Protein AF-A0A1F3ZSY6-F1 (afdb_monomer)

Solvent-accessible surface area (backbone atoms only — not comparable to full-atom values): 5592 Å² total; per-residue (Å²): 133,85,74,79,76,76,82,78,62,96,86,62,92,78,88,78,74,61,60,50,52,45,72,78,34,54,44,35,18,53,43,54,86,69,20,76,82,30,72,96,40,52,42,78,93,42,54,39,64,64,46,76,44,82,45,77,48,73,50,78,54,101,90,50,72,50,77,51,56,27,35,37,38,30,80,47,30,53,48,86,44,66,46,77,45,77,44,82,131

Structure (mmCIF, N/CA/C/O backbone):
data_AF-A0A1F3ZSY6-F1
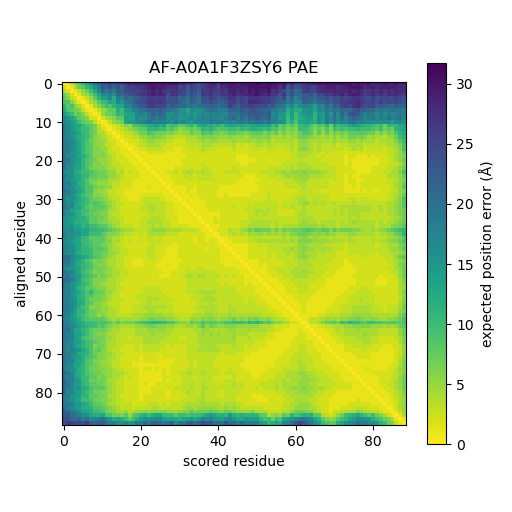#
_entry.id   AF-A0A1F3ZSY6-F1
#
loop_
_atom_site.group_PDB
_atom_site.id
_atom_site.type_symbol
_atom_site.label_atom_id
_atom_site.label_alt_id
_atom_site.label_comp_id
_atom_site.label_asym_id
_atom_site.label_entity_id
_atom_site.label_seq_id
_atom_site.pdbx_PDB_ins_code
_atom_site.Cartn_x
_atom_site.Cartn_y
_atom_site.Cartn_z
_atom_site.occupancy
_atom_site.B_iso_or_equiv
_atom_site.auth_seq_id
_atom_site.auth_comp_id
_atom_site.auth_asym_id
_atom_si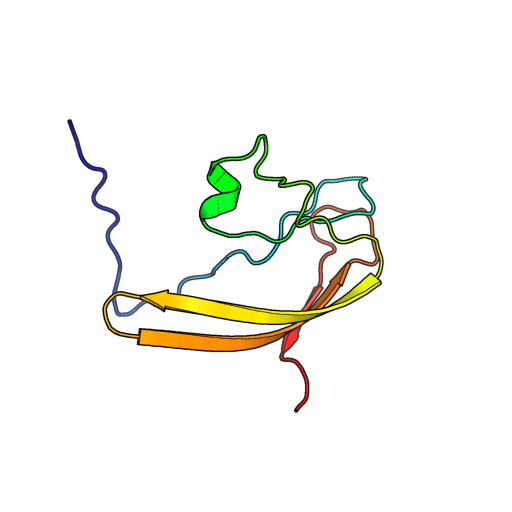te.auth_atom_id
_atom_site.pdbx_PDB_model_num
ATOM 1 N N . MET A 1 1 ? 29.849 15.556 0.483 1.00 41.41 1 MET A N 1
ATOM 2 C CA . MET A 1 1 ? 28.484 14.990 0.499 1.00 41.41 1 MET A CA 1
ATOM 3 C C . MET A 1 1 ? 28.617 13.486 0.325 1.00 41.41 1 MET A C 1
ATOM 5 O O . MET A 1 1 ? 28.936 13.049 -0.770 1.00 41.41 1 MET A O 1
ATOM 9 N N . ASN A 1 2 ? 28.493 12.708 1.403 1.00 41.19 2 ASN A N 1
ATOM 10 C CA . ASN A 1 2 ? 28.500 11.247 1.307 1.00 41.19 2 ASN A CA 1
ATOM 11 C C . ASN A 1 2 ? 27.152 10.811 0.737 1.00 41.19 2 ASN A C 1
ATOM 13 O O . ASN A 1 2 ? 26.161 10.760 1.465 1.00 41.19 2 ASN A O 1
ATOM 17 N N . ALA A 1 3 ? 27.109 10.535 -0.566 1.00 49.72 3 ALA A N 1
ATOM 18 C CA . ALA A 1 3 ? 26.046 9.722 -1.130 1.00 49.72 3 ALA A CA 1
ATOM 19 C C . ALA A 1 3 ? 26.050 8.399 -0.355 1.00 49.72 3 ALA A C 1
ATOM 21 O O . ALA A 1 3 ? 27.032 7.658 -0.406 1.00 49.72 3 ALA A O 1
ATOM 22 N N . ARG A 1 4 ? 24.996 8.137 0.428 1.00 47.12 4 ARG A N 1
ATOM 23 C CA . ARG A 1 4 ? 24.743 6.793 0.949 1.00 47.12 4 ARG A CA 1
ATOM 24 C C . ARG A 1 4 ? 24.628 5.900 -0.276 1.00 47.12 4 ARG A C 1
ATOM 26 O O . ARG A 1 4 ? 23.642 5.974 -1.002 1.00 47.12 4 ARG A O 1
ATOM 33 N N . LYS A 1 5 ? 25.681 5.134 -0.536 1.00 48.81 5 LYS A N 1
ATOM 34 C CA . LYS A 1 5 ? 25.663 4.056 -1.507 1.00 48.81 5 LYS A CA 1
ATOM 35 C C . LYS A 1 5 ? 24.639 3.065 -0.963 1.00 48.81 5 LYS A C 1
ATOM 37 O O . LYS A 1 5 ? 24.865 2.452 0.073 1.00 48.81 5 LYS A O 1
ATOM 42 N N . VAL A 1 6 ? 23.452 3.060 -1.557 1.00 57.16 6 VAL A N 1
ATOM 43 C CA . VAL A 1 6 ? 22.487 1.990 -1.332 1.00 57.16 6 VAL A CA 1
ATOM 44 C C . VAL A 1 6 ? 23.093 0.812 -2.072 1.00 57.16 6 VAL A C 1
ATOM 46 O O . VAL A 1 6 ? 23.135 0.819 -3.302 1.00 57.16 6 VAL A O 1
ATOM 49 N N . ASP A 1 7 ? 23.702 -0.109 -1.334 1.00 55.62 7 ASP A N 1
ATOM 50 C CA . ASP A 1 7 ? 24.184 -1.352 -1.915 1.00 55.62 7 ASP A CA 1
ATOM 51 C C . ASP A 1 7 ? 22.939 -2.145 -2.329 1.00 55.62 7 ASP A C 1
ATOM 53 O O . ASP A 1 7 ? 22.196 -2.650 -1.498 1.00 55.62 7 ASP A O 1
ATOM 57 N N . ILE A 1 8 ? 22.641 -2.138 -3.630 1.00 59.44 8 ILE A N 1
ATOM 58 C CA . ILE A 1 8 ? 21.580 -2.957 -4.215 1.00 59.44 8 ILE A CA 1
ATOM 59 C C . ILE A 1 8 ? 22.210 -4.315 -4.504 1.00 59.44 8 ILE A C 1
ATOM 61 O O . ILE A 1 8 ? 23.037 -4.445 -5.412 1.00 59.44 8 ILE A O 1
ATOM 65 N N . HIS A 1 9 ? 21.849 -5.319 -3.714 1.00 64.00 9 HIS A N 1
ATOM 66 C CA . HIS A 1 9 ? 22.343 -6.679 -3.878 1.00 64.00 9 HIS A CA 1
ATOM 67 C C . HIS A 1 9 ? 21.513 -7.391 -4.952 1.00 64.00 9 HIS A C 1
ATOM 69 O O . HIS A 1 9 ? 20.376 -7.783 -4.728 1.00 64.00 9 HIS A O 1
ATOM 75 N N . SER A 1 10 ? 22.083 -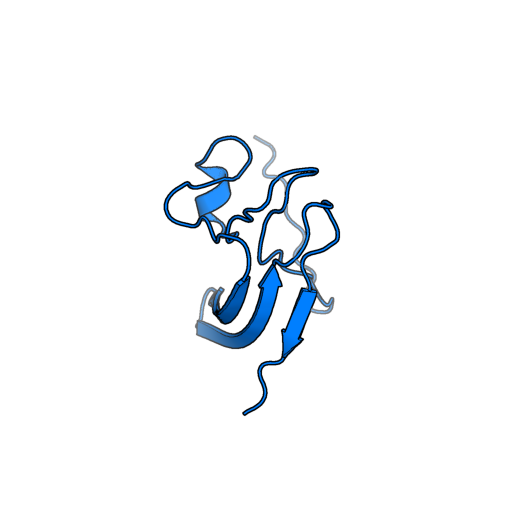7.587 -6.145 1.00 60.81 10 SER A N 1
ATOM 76 C CA . SER A 1 10 ? 21.396 -8.177 -7.312 1.00 60.81 10 SER A CA 1
ATOM 77 C C . SER A 1 10 ? 20.975 -9.649 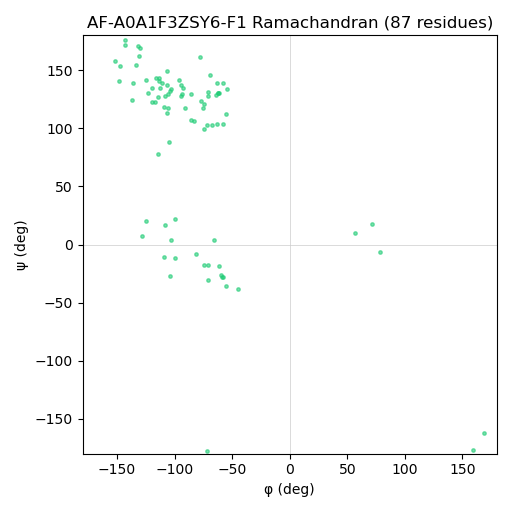-7.162 1.00 60.81 10 SER A C 1
ATOM 79 O O . SER A 1 10 ? 20.507 -10.249 -8.128 1.00 60.81 10 SER A O 1
ATOM 81 N N . HIS A 1 11 ? 21.183 -10.251 -5.991 1.00 69.69 11 HIS A N 1
ATOM 82 C CA . HIS A 1 11 ? 20.945 -11.669 -5.714 1.00 69.69 11 HIS A CA 1
ATOM 83 C C . HIS A 1 11 ? 20.074 -11.903 -4.475 1.00 69.69 11 HIS A C 1
ATOM 85 O O . HIS A 1 11 ? 19.932 -13.051 -4.059 1.00 69.69 11 HIS A O 1
ATOM 91 N N . GLU A 1 12 ? 19.518 -10.845 -3.887 1.00 74.69 12 GLU A N 1
ATOM 92 C CA . GLU A 1 12 ? 18.694 -10.935 -2.683 1.00 74.69 12 GLU A CA 1
ATOM 93 C C . GLU A 1 12 ? 17.248 -10.548 -2.993 1.00 74.69 12 GLU A C 1
ATOM 95 O O . GLU A 1 12 ? 16.980 -9.639 -3.783 1.00 74.69 12 GLU A O 1
ATOM 100 N N . ASP A 1 13 ? 16.315 -11.273 -2.377 1.00 78.94 13 ASP A N 1
ATOM 101 C CA . ASP A 1 13 ? 14.902 -10.931 -2.430 1.00 78.94 13 ASP A CA 1
ATOM 102 C C . ASP A 1 13 ? 14.654 -9.717 -1.532 1.00 78.94 13 ASP A C 1
ATOM 104 O O . ASP A 1 13 ? 14.883 -9.757 -0.323 1.00 78.94 13 ASP A O 1
ATOM 108 N N . GLU A 1 14 ? 14.148 -8.642 -2.129 1.00 78.44 14 GLU A N 1
ATOM 109 C CA . GLU A 1 14 ? 13.820 -7.405 -1.428 1.00 78.44 14 GLU A CA 1
ATOM 110 C C . GLU A 1 14 ? 12.309 -7.279 -1.234 1.00 78.44 14 GLU A C 1
ATOM 112 O O . GLU A 1 14 ? 11.513 -7.440 -2.167 1.00 78.44 14 GLU A O 1
ATOM 117 N N . TYR A 1 15 ? 11.900 -6.945 -0.011 1.00 80.94 15 TYR A N 1
ATOM 118 C CA . TYR A 1 15 ? 10.498 -6.688 0.300 1.00 80.94 15 TYR A CA 1
ATOM 119 C C . TYR A 1 15 ? 10.142 -5.235 -0.009 1.00 80.94 15 TYR A C 1
ATOM 121 O O . TYR A 1 15 ? 10.788 -4.301 0.461 1.00 80.94 15 TYR A O 1
ATOM 129 N N . ILE A 1 16 ? 9.054 -5.037 -0.753 1.00 83.94 16 ILE A N 1
ATOM 130 C CA . ILE A 1 16 ? 8.524 -3.709 -1.073 1.00 83.94 16 ILE A CA 1
ATOM 131 C C . ILE A 1 16 ? 7.259 -3.470 -0.249 1.00 83.94 16 ILE A C 1
ATOM 133 O O . ILE A 1 16 ? 6.338 -4.287 -0.246 1.00 83.94 16 ILE A O 1
ATOM 137 N N . ALA A 1 17 ? 7.194 -2.328 0.436 1.00 87.62 17 ALA A N 1
ATOM 138 C CA . ALA A 1 17 ? 5.987 -1.909 1.137 1.00 87.62 17 ALA A CA 1
ATOM 139 C C . ALA A 1 17 ? 4.895 -1.500 0.134 1.00 87.62 17 ALA A C 1
ATOM 141 O O . ALA A 1 17 ? 5.149 -0.705 -0.768 1.00 87.62 17 ALA A O 1
ATOM 142 N N . LEU A 1 18 ? 3.675 -2.014 0.313 1.00 90.25 18 LEU A N 1
ATOM 143 C CA . LEU A 1 18 ? 2.527 -1.698 -0.552 1.00 90.25 18 LEU A CA 1
ATOM 144 C C . LEU A 1 18 ? 1.537 -0.720 0.088 1.00 90.25 18 LEU A C 1
ATOM 146 O O . LEU A 1 18 ? 0.840 0.010 -0.614 1.00 90.25 18 LEU A O 1
ATOM 150 N N . ALA A 1 19 ? 1.466 -0.697 1.418 1.00 94.31 19 ALA A N 1
ATOM 151 C CA . ALA A 1 19 ? 0.555 0.163 2.156 1.00 94.31 19 ALA A CA 1
ATOM 152 C C . ALA A 1 19 ? 1.109 0.517 3.540 1.00 94.31 19 ALA A C 1
ATOM 154 O O . ALA A 1 19 ? 1.929 -0.205 4.109 1.00 94.31 19 ALA A O 1
ATOM 155 N N . VAL A 1 20 ? 0.610 1.619 4.094 1.00 95.50 20 VAL A N 1
ATOM 156 C CA . VAL A 1 20 ? 0.877 2.088 5.453 1.00 95.50 20 VAL A CA 1
ATOM 157 C C . VAL A 1 20 ? -0.417 2.027 6.259 1.00 95.50 20 VAL A C 1
ATOM 159 O O . VAL A 1 20 ? -1.443 2.579 5.853 1.00 95.50 20 VAL A O 1
ATOM 162 N N . LYS A 1 21 ? -0.365 1.362 7.415 1.00 97.38 21 LYS A N 1
ATOM 163 C CA . LYS A 1 21 ? -1.468 1.241 8.373 1.00 97.38 21 LYS A CA 1
ATOM 164 C C . LYS A 1 21 ? -1.051 1.835 9.711 1.00 97.38 21 LYS A C 1
ATOM 166 O O . LYS A 1 21 ? 0.038 1.542 10.205 1.00 97.38 21 LYS A O 1
ATOM 171 N N . TYR A 1 22 ? -1.927 2.629 10.316 1.00 96.94 22 TYR A N 1
ATOM 172 C CA . TYR A 1 22 ? -1.709 3.170 11.655 1.00 96.94 22 TYR A CA 1
ATOM 173 C C . TYR A 1 22 ? -2.592 2.471 12.672 1.00 96.94 22 TYR A C 1
ATOM 175 O O . TYR A 1 22 ? -3.697 2.030 12.370 1.00 96.94 22 TYR A O 1
ATOM 183 N N . GLU A 1 23 ? -2.077 2.396 13.895 1.00 97.81 23 GLU A N 1
ATOM 184 C CA . GLU A 1 23 ? -2.794 1.812 15.020 1.00 97.81 23 GLU A CA 1
ATOM 185 C C . GLU A 1 23 ? -4.077 2.599 15.307 1.00 97.81 23 GLU A C 1
ATOM 187 O O . GLU A 1 23 ? -4.052 3.826 15.412 1.00 97.81 23 GLU A O 1
ATOM 192 N N . GLY A 1 24 ? -5.194 1.888 15.436 1.00 97.88 24 GLY A N 1
ATOM 193 C CA . GLY A 1 24 ? -6.498 2.460 15.761 1.00 97.88 24 GLY A CA 1
ATOM 194 C C . GLY A 1 24 ? -7.227 3.127 14.591 1.00 97.88 24 GLY A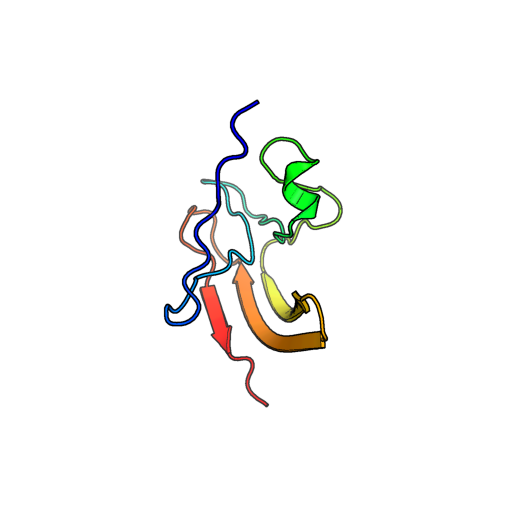 C 1
ATOM 195 O O . GLY A 1 24 ? -8.391 3.487 14.758 1.00 97.88 24 GLY A O 1
ATOM 196 N N . GLN A 1 25 ? -6.609 3.269 13.414 1.00 97.00 25 GLN A N 1
ATOM 197 C CA . GLN A 1 25 ? -7.249 3.911 12.260 1.00 97.00 25 GLN A CA 1
ATOM 198 C C . GLN A 1 25 ? -7.949 2.883 11.362 1.00 97.00 25 GLN A C 1
ATOM 200 O O . GLN A 1 25 ? -7.366 1.835 11.075 1.00 97.00 25 GLN A O 1
ATOM 205 N N . PRO A 1 26 ? -9.188 3.133 10.902 1.00 97.31 26 PRO A N 1
ATOM 206 C CA . PRO A 1 26 ? -9.874 2.236 9.973 1.00 97.31 26 PRO A CA 1
ATOM 207 C C . PRO A 1 26 ? -9.271 2.272 8.565 1.00 97.31 26 PRO A C 1
ATOM 209 O O . PRO A 1 26 ? -9.271 1.253 7.877 1.00 97.31 26 PRO A O 1
ATOM 212 N N . GLU A 1 27 ? -8.713 3.398 8.137 1.00 97.69 27 GLU A N 1
ATOM 213 C CA . GLU A 1 27 ? -8.056 3.539 6.844 1.00 97.69 27 GLU A CA 1
ATOM 214 C C . GLU A 1 27 ? -6.640 2.941 6.807 1.00 97.69 27 GLU A C 1
ATOM 216 O O . GLU A 1 27 ? -5.991 2.722 7.834 1.00 97.69 27 GLU A O 1
ATOM 221 N N . CYS A 1 28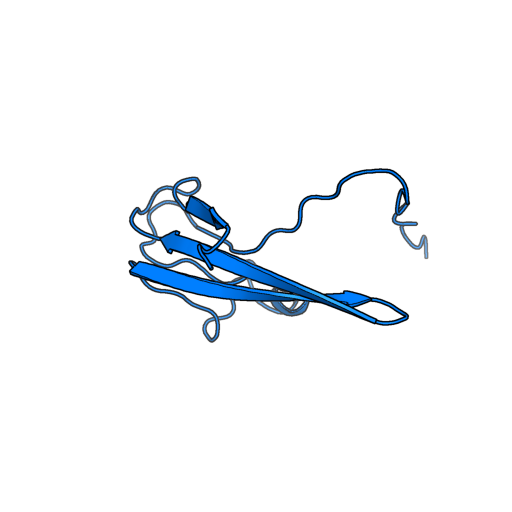 ? -6.158 2.700 5.593 1.00 97.31 28 CYS A N 1
ATOM 222 C CA . CYS A 1 28 ? -4.741 2.588 5.269 1.00 97.31 28 CYS A CA 1
ATOM 223 C C . CYS A 1 28 ? -4.422 3.487 4.066 1.00 97.31 28 CYS A C 1
ATOM 225 O O . CYS A 1 28 ? -5.323 3.995 3.398 1.00 97.31 28 CYS A O 1
ATOM 227 N N . PHE A 1 29 ? -3.144 3.684 3.769 1.00 97.06 29 PHE A N 1
ATOM 228 C CA . PHE A 1 29 ? -2.692 4.508 2.646 1.00 97.06 29 PHE A CA 1
ATOM 229 C C . PHE A 1 29 ? -1.812 3.673 1.727 1.00 97.06 29 PHE A C 1
ATOM 231 O O . PHE A 1 29 ? -0.895 3.014 2.214 1.00 97.06 29 PHE A O 1
ATOM 238 N N . ILE A 1 30 ? -2.069 3.682 0.417 1.00 95.31 30 ILE A N 1
ATOM 239 C CA . ILE A 1 30 ? -1.170 3.017 -0.536 1.00 95.31 30 ILE A CA 1
ATOM 240 C C . ILE A 1 30 ? 0.198 3.700 -0.507 1.00 95.31 30 ILE A C 1
ATOM 242 O O . ILE A 1 30 ? 0.298 4.927 -0.411 1.00 95.31 30 ILE A O 1
ATOM 246 N N . PHE A 1 31 ? 1.246 2.883 -0.560 1.00 93.50 31 PHE A N 1
ATOM 247 C CA . PHE A 1 31 ? 2.623 3.338 -0.493 1.00 93.50 31 PHE A CA 1
ATOM 248 C C . PHE A 1 31 ? 3.282 3.328 -1.874 1.00 93.50 31 PHE A C 1
ATOM 250 O O .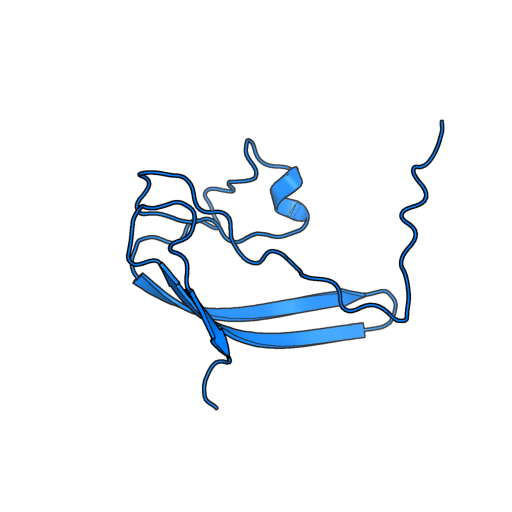 PHE A 1 31 ? 3.192 2.353 -2.619 1.00 93.50 31 PHE A O 1
ATOM 257 N N . SER A 1 32 ? 3.979 4.414 -2.192 1.00 91.44 32 SER A N 1
ATOM 258 C CA . SER A 1 32 ? 4.871 4.534 -3.343 1.00 91.44 32 SER A CA 1
ATOM 259 C C . SER A 1 32 ? 6.089 5.383 -2.965 1.00 91.44 32 SER A C 1
ATOM 261 O O . SER A 1 32 ? 6.164 5.954 -1.875 1.00 91.44 32 SER A O 1
ATOM 263 N N . ASN A 1 33 ? 7.052 5.520 -3.876 1.00 90.31 33 ASN A N 1
ATOM 264 C CA . ASN A 1 33 ? 8.172 6.448 -3.700 1.00 90.31 33 ASN A CA 1
ATOM 265 C C . ASN A 1 33 ? 7.714 7.913 -3.552 1.00 90.31 33 ASN A C 1
ATOM 267 O O . ASN A 1 33 ? 8.394 8.710 -2.911 1.00 90.31 33 ASN A O 1
ATOM 271 N N . GLU A 1 34 ? 6.558 8.280 -4.100 1.00 91.56 34 GLU A N 1
ATOM 272 C CA . GLU A 1 34 ? 5.989 9.614 -3.919 1.00 91.56 34 GLU A CA 1
ATOM 273 C C . GLU A 1 34 ? 5.399 9.811 -2.510 1.00 91.56 34 GLU A C 1
ATOM 275 O O . GLU A 1 34 ? 5.267 10.948 -2.059 1.00 91.56 34 GLU A O 1
ATOM 280 N N . SER A 1 35 ? 5.128 8.741 -1.746 1.00 92.62 35 SER A N 1
ATOM 281 C CA . SER A 1 35 ? 4.672 8.851 -0.351 1.00 92.62 35 SER A CA 1
ATOM 282 C C . SER A 1 35 ? 5.672 9.605 0.530 1.00 92.62 35 SER A C 1
ATOM 284 O O . SER A 1 35 ? 5.257 10.276 1.472 1.00 92.62 35 SER A O 1
ATOM 286 N N . TYR A 1 36 ? 6.973 9.576 0.213 1.00 90.62 36 TYR A N 1
ATOM 287 C CA . TYR A 1 36 ? 7.992 10.356 0.931 1.00 90.62 36 TYR A CA 1
ATOM 288 C C . TYR A 1 36 ? 7.776 11.876 0.861 1.00 90.62 36 TYR A C 1
ATOM 290 O O . TYR A 1 36 ? 8.314 12.601 1.696 1.00 90.62 36 TYR A O 1
ATOM 298 N N . LEU A 1 37 ? 6.981 12.360 -0.097 1.00 94.19 37 LEU A N 1
ATOM 299 C CA . LEU A 1 37 ? 6.639 13.776 -0.252 1.00 94.19 37 LEU A CA 1
ATOM 300 C C . LEU A 1 37 ? 5.500 14.221 0.682 1.00 94.19 37 LEU A C 1
ATOM 302 O O . LEU A 1 37 ? 5.216 15.414 0.780 1.00 94.19 37 LEU A O 1
ATOM 306 N N . HIS A 1 38 ? 4.852 13.283 1.377 1.00 92.38 38 HIS A N 1
ATOM 307 C CA . HIS A 1 38 ? 3.713 13.541 2.253 1.00 92.38 38 HIS A CA 1
ATOM 308 C C . HIS A 1 38 ? 4.060 13.269 3.720 1.00 92.38 38 HIS A C 1
ATOM 310 O O . HIS A 1 38 ? 4.779 12.325 4.057 1.00 92.38 38 HIS A O 1
ATOM 316 N N . GLY A 1 39 ? 3.509 14.089 4.619 1.00 92.25 39 GLY A N 1
ATOM 317 C CA . GLY A 1 39 ? 3.660 13.904 6.061 1.00 92.25 39 GLY A CA 1
ATOM 318 C C . GLY A 1 39 ? 3.229 12.501 6.494 1.00 92.25 39 GLY A C 1
ATOM 319 O O . GLY A 1 39 ? 2.198 11.994 6.054 1.00 92.25 39 GLY A O 1
ATOM 320 N N . ALA A 1 40 ? 4.055 11.868 7.328 1.00 91.62 40 ALA A N 1
ATOM 321 C CA . ALA A 1 40 ? 3.892 10.488 7.782 1.00 91.62 40 ALA A CA 1
ATOM 322 C C . ALA A 1 40 ? 3.805 9.426 6.666 1.00 91.62 40 ALA A C 1
ATOM 324 O O . ALA A 1 40 ? 3.535 8.280 6.989 1.00 91.62 40 ALA A O 1
ATOM 325 N N . TRP A 1 41 ? 4.066 9.754 5.394 1.00 94.44 41 TRP A N 1
ATOM 326 C CA . TRP A 1 41 ? 3.854 8.877 4.228 1.00 94.44 41 TRP A CA 1
ATOM 327 C C . TRP A 1 41 ? 2.384 8.638 3.851 1.00 94.44 41 TRP A C 1
ATOM 329 O O . TRP A 1 41 ? 2.070 7.713 3.104 1.00 94.44 41 TRP A O 1
ATOM 339 N N . SER A 1 42 ? 1.480 9.489 4.343 1.00 94.38 42 SER A N 1
ATOM 340 C CA . SER A 1 42 ? 0.031 9.371 4.150 1.00 94.38 42 SER A CA 1
ATOM 341 C C . SER A 1 42 ? -0.491 10.387 3.140 1.00 94.38 42 SER A C 1
ATOM 343 O O . SER A 1 42 ? -0.906 11.484 3.513 1.00 94.38 42 SER A O 1
ATOM 345 N N . ASN A 1 43 ? -0.493 10.041 1.852 1.00 94.94 43 ASN A N 1
ATOM 346 C CA . ASN A 1 43 ? -1.149 10.873 0.843 1.00 94.94 43 ASN A CA 1
ATOM 347 C C . ASN A 1 43 ? -2.680 10.696 0.931 1.00 94.94 43 ASN A C 1
ATOM 349 O O . ASN A 1 43 ? -3.165 9.596 0.659 1.00 94.94 43 ASN A O 1
ATOM 353 N N . PRO A 1 44 ? -3.471 11.746 1.233 1.00 94.06 44 PRO A N 1
ATOM 354 C CA . PRO A 1 44 ? -4.927 11.632 1.338 1.00 94.06 44 PRO A CA 1
ATOM 355 C C . PRO A 1 44 ? -5.613 11.114 0.067 1.00 94.06 44 PRO A C 1
ATOM 357 O O . PRO A 1 44 ? -6.661 10.477 0.162 1.00 94.06 44 PRO A O 1
ATOM 360 N N . ALA A 1 45 ? -5.022 11.351 -1.109 1.00 94.81 45 ALA A N 1
ATOM 361 C CA . ALA A 1 45 ? -5.541 10.855 -2.384 1.00 94.81 45 ALA A CA 1
ATOM 362 C C . ALA A 1 45 ? -5.389 9.331 -2.548 1.00 94.81 45 ALA A C 1
ATOM 364 O O . ALA A 1 45 ? -6.069 8.734 -3.377 1.00 94.81 45 ALA A O 1
ATOM 365 N N . TRP A 1 46 ? -4.521 8.695 -1.756 1.00 94.75 46 TRP A N 1
ATOM 366 C CA . TRP A 1 46 ? -4.254 7.251 -1.779 1.00 94.75 46 TRP A CA 1
ATOM 367 C C . TRP A 1 46 ? -4.810 6.526 -0.554 1.00 94.75 46 TRP A C 1
ATOM 369 O O . TRP A 1 46 ? -4.403 5.406 -0.237 1.00 94.75 46 TRP A O 1
ATOM 379 N N . ARG A 1 47 ? -5.731 7.177 0.158 1.00 96.38 47 ARG A N 1
ATOM 380 C CA . ARG A 1 47 ? -6.419 6.602 1.3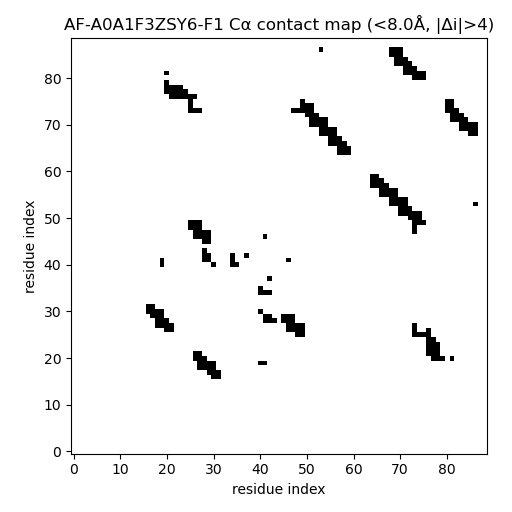06 1.00 96.38 47 ARG A CA 1
ATOM 381 C C . ARG A 1 47 ? -7.402 5.525 0.854 1.00 96.38 47 ARG A C 1
ATOM 383 O O . ARG A 1 47 ? -8.289 5.788 0.043 1.00 96.38 47 ARG A O 1
ATOM 390 N N . LEU A 1 48 ? -7.298 4.350 1.456 1.00 96.81 48 LEU A N 1
ATOM 391 C CA . LEU A 1 48 ? -8.272 3.273 1.357 1.00 96.81 48 LEU A CA 1
ATOM 392 C C . LEU A 1 48 ? -9.014 3.151 2.685 1.00 96.81 48 LEU A C 1
ATOM 394 O O . LEU A 1 48 ? -8.399 3.061 3.745 1.00 96.81 48 LEU A O 1
ATOM 398 N N . ASN A 1 49 ? -10.343 3.163 2.625 1.00 97.69 49 ASN A N 1
ATOM 399 C CA . ASN A 1 49 ? -11.183 2.911 3.793 1.00 97.69 49 ASN A CA 1
ATOM 400 C C . ASN A 1 49 ? -11.130 1.421 4.178 1.00 97.69 49 ASN A C 1
ATOM 402 O O . ASN A 1 49 ? -10.407 0.627 3.574 1.00 97.69 49 ASN A O 1
ATOM 406 N N . SER A 1 50 ? -11.887 1.037 5.206 1.00 97.81 50 SER A N 1
ATOM 407 C CA . SER A 1 50 ? -12.064 -0.381 5.516 1.00 97.81 50 SER A CA 1
ATOM 408 C C . SER A 1 50 ? -12.751 -1.098 4.350 1.00 97.81 50 SER A C 1
ATOM 410 O O . SER A 1 50 ? -13.762 -0.607 3.839 1.00 97.81 50 SER A O 1
ATOM 412 N N . GLY A 1 51 ? -12.191 -2.226 3.917 1.00 97.81 51 GLY A N 1
ATOM 413 C CA . GLY A 1 51 ? -12.696 -2.994 2.784 1.00 97.81 51 GLY A CA 1
ATOM 414 C C . GLY A 1 51 ? -11.663 -3.926 2.159 1.00 97.81 51 GLY A C 1
ATOM 415 O O . GLY A 1 51 ? -10.523 -4.035 2.618 1.00 97.81 51 GLY A O 1
ATOM 416 N N . GLU A 1 52 ? -12.090 -4.587 1.089 1.00 97.44 52 GLU A N 1
ATOM 417 C CA . GLU A 1 52 ? -11.269 -5.470 0.266 1.00 97.44 52 GLU A CA 1
ATOM 418 C C . GLU A 1 52 ? -11.034 -4.835 -1.103 1.00 97.44 52 GLU A C 1
ATOM 420 O O . GLU A 1 52 ? -11.935 -4.240 -1.702 1.00 97.44 52 GLU A O 1
ATOM 425 N N . TYR A 1 53 ? -9.810 -4.962 -1.600 1.00 95.38 53 TYR A N 1
ATOM 426 C CA . TYR A 1 53 ? -9.352 -4.283 -2.800 1.00 95.38 53 TYR A CA 1
ATOM 427 C C . TYR A 1 53 ? -8.559 -5.239 -3.678 1.00 95.38 53 TYR A C 1
ATOM 429 O O . TYR A 1 53 ? -7.704 -5.982 -3.200 1.00 95.38 53 TYR A O 1
ATOM 437 N N . ARG A 1 54 ? -8.778 -5.162 -4.991 1.00 94.81 54 ARG A N 1
ATOM 438 C CA . ARG A 1 54 ? -7.845 -5.720 -5.970 1.00 94.81 54 ARG A CA 1
ATOM 439 C C . ARG A 1 54 ? -6.852 -4.628 -6.341 1.00 94.81 54 ARG A C 1
ATOM 441 O O . ARG A 1 54 ? -7.250 -3.597 -6.879 1.00 94.81 54 ARG A O 1
ATOM 448 N N . VAL A 1 55 ? -5.575 -4.847 -6.054 1.00 92.00 55 VAL A N 1
ATOM 449 C CA . VAL A 1 55 ? -4.508 -3.878 -6.325 1.00 92.00 55 VAL A CA 1
ATOM 450 C C . VAL A 1 55 ? -3.575 -4.416 -7.401 1.00 92.00 55 VAL A C 1
ATOM 452 O O . VAL A 1 55 ? -3.184 -5.581 -7.376 1.00 92.00 55 VAL A O 1
ATOM 455 N N . LEU A 1 56 ? -3.224 -3.569 -8.366 1.00 93.31 56 LEU A N 1
ATOM 456 C CA . LEU A 1 56 ? -2.213 -3.864 -9.378 1.00 93.31 56 LEU A CA 1
ATOM 457 C C . LEU A 1 56 ? -0.964 -3.051 -9.053 1.00 93.31 56 LEU A C 1
ATOM 459 O O . LEU A 1 56 ? -0.978 -1.825 -9.144 1.00 93.31 56 LEU A O 1
ATOM 463 N N . ILE A 1 57 ? 0.112 -3.734 -8.681 1.00 90.69 57 ILE A N 1
ATOM 464 C CA . ILE A 1 57 ? 1.388 -3.100 -8.362 1.00 90.69 57 ILE A CA 1
ATOM 465 C C . ILE A 1 57 ? 2.254 -3.107 -9.611 1.00 90.69 57 ILE A C 1
ATOM 467 O O . ILE A 1 57 ? 2.444 -4.155 -10.226 1.00 90.69 57 ILE A O 1
ATOM 471 N N . THR A 1 58 ? 2.776 -1.935 -9.970 1.00 92.81 58 THR A N 1
AT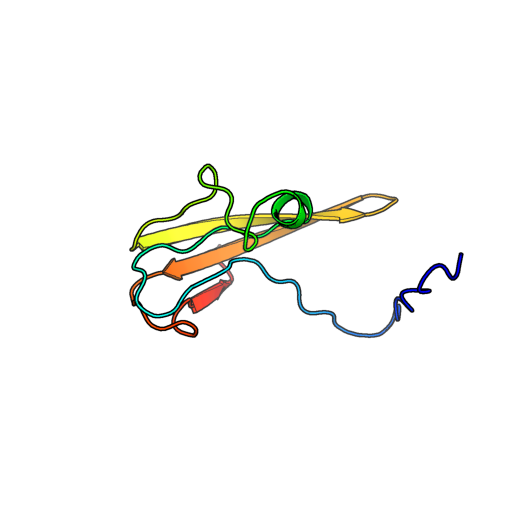OM 472 C CA . THR A 1 58 ? 3.730 -1.769 -11.069 1.00 92.81 58 THR A CA 1
ATOM 473 C C . THR A 1 58 ? 5.047 -1.253 -10.515 1.00 92.81 58 THR A C 1
ATOM 475 O O . THR A 1 58 ? 5.082 -0.191 -9.897 1.00 92.81 58 THR A O 1
ATOM 478 N N . VAL A 1 59 ? 6.128 -1.991 -10.750 1.00 90.50 59 VAL A N 1
ATOM 479 C CA . VAL A 1 59 ? 7.487 -1.581 -10.388 1.00 90.50 59 VAL A CA 1
ATOM 480 C C . VAL A 1 59 ? 8.207 -1.171 -11.661 1.00 90.50 59 VAL A C 1
ATOM 482 O O . VAL A 1 59 ? 8.386 -2.000 -12.550 1.00 90.50 59 VAL A O 1
ATOM 485 N N . PHE A 1 60 ? 8.617 0.093 -11.746 1.00 90.44 60 PHE A N 1
ATOM 486 C CA . PHE A 1 60 ? 9.416 0.622 -12.852 1.00 90.44 60 PHE A CA 1
ATOM 487 C C . PHE A 1 60 ? 10.906 0.577 -12.500 1.00 90.44 60 PHE A C 1
ATOM 489 O O . PHE A 1 60 ? 11.297 0.930 -11.389 1.00 90.44 60 PHE A O 1
ATOM 496 N N . TYR A 1 61 ? 11.737 0.166 -13.454 1.00 87.44 61 TYR A N 1
ATOM 497 C CA . TYR A 1 61 ? 13.196 0.107 -13.329 1.00 87.44 61 TYR A CA 1
ATOM 498 C C . TYR A 1 61 ? 13.856 0.495 -14.661 1.00 87.44 61 TYR A C 1
ATOM 500 O O . TYR A 1 61 ? 13.172 0.653 -15.669 1.00 87.44 61 TYR A O 1
ATOM 508 N N . GLU A 1 62 ? 15.185 0.657 -14.680 1.00 86.19 62 GLU A N 1
ATOM 509 C CA . GLU A 1 62 ? 15.945 1.302 -15.775 1.00 86.19 62 GLU A CA 1
ATOM 510 C C . GLU A 1 62 ? 15.532 0.868 -17.193 1.00 86.19 62 GLU A C 1
ATOM 512 O O . GLU A 1 62 ? 15.497 1.686 -18.109 1.00 86.19 62 GLU A O 1
ATOM 517 N N . ARG A 1 63 ? 15.213 -0.417 -17.389 1.00 92.25 63 ARG A N 1
ATOM 518 C CA . ARG A 1 63 ? 14.930 -0.997 -18.711 1.00 92.25 63 ARG A CA 1
ATOM 519 C C . ARG A 1 63 ? 13.578 -1.693 -18.812 1.00 92.25 63 ARG A C 1
ATOM 521 O O . ARG A 1 63 ? 13.396 -2.535 -19.689 1.00 92.25 63 ARG A O 1
ATOM 528 N N . GLY A 1 64 ? 12.633 -1.388 -17.928 1.00 93.00 64 GLY A N 1
ATOM 529 C CA . GLY A 1 64 ? 11.320 -2.010 -18.009 1.00 93.00 64 GLY A CA 1
ATOM 530 C C . GLY A 1 64 ? 10.433 -1.778 -16.804 1.00 93.00 64 GLY A C 1
ATOM 531 O O . GLY A 1 64 ? 10.632 -0.870 -15.998 1.00 93.00 64 GLY A O 1
ATOM 532 N N . HIS A 1 65 ? 9.416 -2.622 -16.718 1.00 94.69 65 HIS A N 1
ATOM 533 C CA . HIS A 1 65 ? 8.528 -2.662 -15.580 1.00 94.69 65 HIS A CA 1
ATOM 534 C C . HIS A 1 65 ? 8.048 -4.092 -15.343 1.00 94.69 65 HIS A C 1
ATOM 536 O O . HIS A 1 65 ? 7.978 -4.901 -16.269 1.00 94.69 65 HIS A O 1
ATOM 542 N N . ALA A 1 66 ? 7.704 -4.383 -14.097 1.00 91.25 66 ALA A N 1
ATOM 543 C CA . ALA A 1 66 ? 7.023 -5.605 -13.706 1.00 91.25 66 ALA A CA 1
ATOM 544 C C . ALA A 1 66 ? 5.651 -5.242 -13.143 1.00 91.25 66 ALA A C 1
ATOM 546 O O . ALA A 1 66 ? 5.515 -4.232 -12.449 1.00 91.25 66 ALA A O 1
ATOM 547 N N . GLN A 1 67 ? 4.644 -6.067 -13.425 1.00 93.94 67 GLN A N 1
ATOM 548 C CA . GLN A 1 67 ? 3.308 -5.913 -12.859 1.00 93.94 67 GLN A CA 1
ATOM 549 C C . GLN A 1 67 ? 2.872 -7.182 -12.154 1.00 93.94 67 GLN A C 1
ATOM 551 O O . GLN A 1 67 ? 3.111 -8.291 -12.638 1.00 93.94 67 GLN A O 1
ATOM 556 N N . ARG A 1 68 ? 2.193 -7.019 -11.021 1.00 91.94 68 ARG A N 1
ATOM 557 C CA . ARG A 1 68 ? 1.546 -8.131 -10.331 1.00 91.94 68 ARG A CA 1
ATOM 558 C C . ARG A 1 68 ? 0.292 -7.664 -9.601 1.00 91.94 68 ARG A C 1
ATOM 560 O O . ARG A 1 68 ? 0.266 -6.572 -9.037 1.00 91.94 68 ARG A O 1
ATOM 567 N N . ALA A 1 69 ? -0.747 -8.494 -9.643 1.00 93.94 69 ALA A N 1
ATOM 568 C CA . ALA A 1 69 ? -2.011 -8.244 -8.966 1.00 93.94 69 ALA A CA 1
ATOM 569 C C . ALA A 1 69 ? -2.063 -8.943 -7.602 1.00 93.94 69 ALA A C 1
ATOM 571 O O . ALA A 1 69 ? -1.628 -10.089 -7.464 1.00 93.94 69 ALA A O 1
ATOM 572 N N . PHE A 1 70 ? -2.649 -8.261 -6.625 1.00 92.81 70 PHE A N 1
ATOM 573 C CA . PHE A 1 70 ? -2.850 -8.747 -5.266 1.00 92.81 70 PHE A CA 1
ATOM 574 C C . PHE A 1 70 ? -4.277 -8.463 -4.802 1.00 92.81 70 PHE A C 1
ATOM 576 O O . PHE A 1 70 ? -4.926 -7.523 -5.276 1.00 92.81 70 PHE A O 1
ATOM 583 N N . SER A 1 71 ? -4.741 -9.272 -3.863 1.00 95.44 71 SER A N 1
ATOM 584 C CA . SER A 1 71 ? -5.887 -8.959 -3.020 1.00 95.44 71 SER A CA 1
ATOM 585 C C . SER A 1 71 ? -5.362 -8.311 -1.743 1.00 95.44 71 SER A C 1
ATOM 587 O O . SER A 1 71 ? -4.445 -8.842 -1.125 1.00 95.44 71 SER A O 1
ATOM 589 N N . LEU A 1 72 ? -5.915 -7.160 -1.368 1.00 95.75 72 LEU A N 1
ATOM 590 C CA . LEU A 1 72 ? -5.588 -6.442 -0.139 1.00 95.75 72 LEU A CA 1
ATOM 591 C C . LEU A 1 72 ? -6.846 -6.330 0.716 1.00 95.75 72 LEU A C 1
ATOM 593 O O . LEU A 1 72 ? -7.844 -5.759 0.271 1.00 95.75 72 LEU A O 1
ATOM 597 N N . ALA A 1 73 ? -6.784 -6.828 1.947 1.00 97.50 73 ALA A N 1
ATOM 598 C CA . ALA A 1 73 ? -7.854 -6.702 2.926 1.00 97.50 73 ALA A CA 1
ATOM 599 C C . ALA A 1 73 ? -7.434 -5.738 4.043 1.00 97.50 73 ALA A C 1
ATOM 601 O O . ALA A 1 73 ? -6.469 -5.966 4.775 1.00 97.50 73 ALA A O 1
ATOM 602 N N . ASN A 1 74 ? -8.180 -4.644 4.180 1.00 97.75 74 ASN A N 1
ATOM 603 C CA . ASN A 1 74 ? -8.038 -3.669 5.254 1.00 97.75 74 ASN A CA 1
ATOM 604 C C . ASN A 1 74 ? -9.304 -3.710 6.114 1.00 97.75 74 ASN A C 1
ATOM 606 O O . ASN A 1 74 ? -10.192 -2.883 5.949 1.00 97.75 74 ASN A O 1
ATOM 610 N N . LEU A 1 75 ? -9.427 -4.706 6.992 1.00 98.00 75 LEU A N 1
ATOM 611 C CA . LEU A 1 75 ? -10.686 -4.969 7.711 1.00 98.00 75 LEU A CA 1
ATOM 612 C C . LEU A 1 75 ? -10.638 -4.626 9.202 1.00 98.00 75 LEU A C 1
ATOM 614 O O . LEU A 1 75 ? -11.668 -4.636 9.877 1.00 98.00 75 LEU A O 1
ATOM 618 N N . ARG A 1 76 ? -9.452 -4.342 9.744 1.00 97.81 76 ARG A N 1
ATOM 619 C CA . ARG A 1 76 ? -9.251 -4.097 11.177 1.00 97.81 76 ARG A CA 1
ATOM 620 C C . ARG A 1 76 ? -8.433 -2.825 11.393 1.00 97.81 76 ARG A C 1
ATOM 622 O O . ARG A 1 76 ? -7.922 -2.213 10.458 1.00 97.81 76 ARG A O 1
ATOM 629 N N . THR A 1 77 ? -8.353 -2.392 12.644 1.00 98.00 77 THR A N 1
ATOM 630 C CA . THR A 1 77 ? -7.711 -1.127 13.034 1.00 98.00 77 THR A CA 1
ATOM 631 C C . THR A 1 77 ? -6.295 -1.300 13.578 1.00 98.00 77 THR A C 1
ATOM 633 O O . THR A 1 77 ? -5.583 -0.313 13.728 1.00 98.00 77 THR A O 1
ATOM 636 N N . ALA A 1 78 ? -5.858 -2.528 13.865 1.00 97.75 78 ALA A N 1
ATOM 637 C CA . ALA A 1 78 ? -4.505 -2.776 14.355 1.00 97.75 78 ALA A CA 1
ATOM 638 C C . ALA A 1 78 ? -3.466 -2.520 13.252 1.00 97.75 78 ALA A C 1
ATOM 640 O O . ALA A 1 78 ? -3.706 -2.808 12.074 1.00 97.75 78 ALA A O 1
ATOM 641 N N . ARG A 1 79 ? -2.284 -2.026 13.621 1.00 95.62 79 ARG A N 1
ATOM 642 C CA . ARG A 1 79 ? -1.207 -1.679 12.676 1.00 95.62 79 ARG A CA 1
ATOM 643 C C . ARG A 1 79 ? -0.795 -2.832 11.756 1.00 95.62 79 ARG A C 1
ATOM 645 O O . ARG A 1 79 ? -0.456 -2.605 10.603 1.00 95.62 79 ARG A O 1
ATOM 652 N N . ASN A 1 80 ? -0.807 -4.059 12.260 1.00 95.19 80 ASN A N 1
ATOM 653 C CA . ASN A 1 80 ? -0.358 -5.265 11.561 1.00 95.19 80 ASN A CA 1
ATOM 654 C C . ASN A 1 80 ? -1.513 -6.088 10.969 1.00 95.19 80 ASN A C 1
ATOM 656 O O . ASN A 1 80 ? -1.369 -7.291 10.781 1.00 95.19 80 ASN A O 1
ATOM 660 N N . SER A 1 81 ? -2.670 -5.466 10.739 1.00 96.62 81 SER A N 1
ATOM 661 C CA . SER A 1 81 ? -3.885 -6.178 10.328 1.00 96.62 81 SER A CA 1
ATOM 662 C C . SER A 1 81 ? -4.240 -6.068 8.849 1.00 96.62 81 SER A C 1
ATOM 664 O O . SER A 1 81 ? -5.293 -6.555 8.447 1.00 96.62 81 SER A O 1
ATOM 666 N N . VAL A 1 82 ? -3.391 -5.414 8.052 1.00 96.12 82 VAL A N 1
ATOM 667 C CA . VAL A 1 82 ? -3.534 -5.427 6.595 1.00 96.12 82 VAL A CA 1
ATOM 668 C C . VAL A 1 82 ? -3.026 -6.767 6.087 1.00 96.12 82 VAL A C 1
ATOM 670 O O . VAL A 1 82 ? -1.877 -7.131 6.335 1.00 96.12 82 VAL A O 1
ATOM 673 N N . GLU A 1 83 ? -3.889 -7.478 5.377 1.00 95.75 83 GLU A N 1
ATOM 674 C CA . GLU A 1 83 ? -3.591 -8.776 4.780 1.00 95.75 83 GLU A CA 1
ATOM 675 C C . GLU A 1 83 ? -3.438 -8.596 3.266 1.00 95.75 83 GLU A C 1
ATOM 677 O O . GLU A 1 83 ? -4.176 -7.825 2.644 1.00 95.75 83 GLU A O 1
ATOM 682 N N . ILE A 1 84 ? -2.432 -9.251 2.682 1.00 93.19 84 ILE A N 1
ATOM 683 C CA . ILE A 1 84 ? -2.115 -9.158 1.255 1.00 93.19 84 ILE A CA 1
ATOM 684 C C . ILE A 1 84 ? -1.809 -10.554 0.735 1.00 93.19 84 ILE A C 1
ATOM 686 O O . ILE A 1 84 ? -0.881 -11.201 1.214 1.00 93.19 84 ILE A O 1
ATOM 690 N N . ASP A 1 85 ? -2.534 -10.956 -0.301 1.00 93.06 85 ASP A N 1
ATOM 691 C CA . ASP A 1 85 ? -2.374 -12.242 -0.970 1.00 93.06 85 ASP A CA 1
ATOM 692 C C . ASP A 1 85 ? -2.291 -12.062 -2.483 1.00 93.06 85 ASP A C 1
ATOM 694 O O . ASP A 1 85 ? -2.684 -11.034 -3.043 1.00 93.06 85 ASP A O 1
ATOM 698 N N . TYR A 1 86 ? -1.792 -13.079 -3.184 1.00 87.12 86 TYR A N 1
ATOM 699 C CA . TYR A 1 86 ? -1.859 -13.086 -4.641 1.00 87.12 86 TYR A CA 1
ATOM 700 C C . TYR A 1 86 ? -3.312 -13.093 -5.101 1.00 87.12 86 TYR A C 1
ATOM 702 O O . TYR A 1 86 ? -4.115 -13.912 -4.654 1.00 87.12 86 TYR A O 1
ATOM 710 N N . ALA A 1 87 ? -3.643 -12.193 -6.029 1.00 80.50 87 ALA A N 1
ATOM 711 C CA . ALA A 1 87 ? -4.963 -12.213 -6.633 1.00 80.50 87 ALA A CA 1
ATOM 712 C C . ALA A 1 87 ? -5.122 -13.522 -7.417 1.00 80.50 87 ALA A C 1
ATOM 714 O O . ALA A 1 87 ? -4.277 -13.855 -8.252 1.00 80.50 87 ALA A O 1
ATOM 715 N N . SER A 1 88 ? -6.208 -14.249 -7.162 1.00 70.88 88 SER A N 1
ATOM 716 C CA . SER A 1 88 ? -6.616 -15.372 -8.004 1.00 70.88 88 SER A CA 1
ATOM 717 C C . SER A 1 88 ? -6.819 -14.871 -9.440 1.00 70.88 88 SER A C 1
ATOM 719 O O . SER A 1 88 ? -7.320 -13.756 -9.641 1.00 70.88 88 SER A O 1
ATOM 721 N N . ALA A 1 89 ? -6.374 -15.663 -10.418 1.00 58.84 89 ALA A N 1
ATOM 722 C CA . ALA A 1 89 ? -6.581 -15.383 -11.838 1.00 58.84 89 ALA A CA 1
ATOM 723 C C . ALA A 1 89 ? -8.076 -15.332 -12.176 1.00 58.84 89 ALA A C 1
ATOM 725 O O . ALA A 1 89 ? -8.808 -16.230 -11.700 1.00 58.84 89 ALA A O 1
#

Radius of gyration: 15.05 Å; Cα contacts (8 Å, |Δi|>4): 136; chains: 1; bounding box: 41×30×34 Å

Foldseek 3Di:
DDDPPPPDDPPDDDDDDQWFADAQAQKIFGADPCLVVDVVSHDVVRIDGADKDWDWDWDDDDPGIDIFIWIWGSHDRGRPPIDIGGDDD

Sequence (89 aa):
MNARKVDIHSHEDEYIALAVKYEGQPECFIFSNESYLHGAWSNPAWRLNSGEYRVLITVFYERGHAQRAFSLANLRTARNSVEIDYASA

pLDDT: mean 87.66, std 14.4, range [41.19, 98.0]

Nearest PDB structures (foldseek):
  4tx4-assembly1_B  TM=4.276E-01  e=4.463E+00  Vigna unguiculata
  3b0h-assembly1_A  TM=3.028E-01  e=7.000E+00  Nicotiana tabacum
  9g6k-assembly1_Lw  TM=1.301E-01  e=5.590E+00  Toxoplasma gondii

Mean predicted aligned error: 6.45 Å

Secondary structure (DSSP, 8-state):
---------TTS------EEE-TT-S-EEE--GGGGGSGGG--GGGEE-SEEEEEEEEEEETTEEEEEEEEEEE--SSTT-EEEEEPP-